Protein AF-A0A6M3LIS3-F1 (afdb_monomer)

pLDDT: mean 74.83, std 24.94, range [28.16, 98.75]

Radius of gyration: 19.09 Å; Cα contacts (8 Å, |Δi|>4): 303; chains: 1; bounding box: 47×41×44 Å

Nearest PDB structures (foldseek):
  8vjh-assembly1_B  TM=5.999E-01  e=1.366E-01  Chivirus chi
  4hiz-assembly1_A  TM=5.442E-01  e=6.286E-02  Escherichia phage phi92
  1sqr-assembly1_A  TM=4.383E-01  e=6.447E-01  Pyrococcus furiosus
  3op1-assembly1_B  TM=3.582E-01  e=6.256E+00  Streptococcus pneumoniae

Solvent-accessible surface area (backbone atoms only — not comparable to full-atom values): 9251 Å² total; per-residue (Å²): 133,81,81,79,68,76,57,70,72,82,44,41,46,44,31,68,85,67,63,49,75,46,76,65,75,85,61,90,90,60,88,71,74,94,80,66,97,64,90,70,65,70,91,64,76,63,69,58,44,81,42,70,48,81,62,48,76,43,57,50,45,24,37,40,59,53,97,56,18,34,39,36,32,83,78,42,50,49,59,78,58,70,67,52,54,73,40,45,33,32,37,43,41,68,60,53,81,69,49,45,79,42,42,28,13,84,84,18,55,39,40,38,35,40,29,34,27,81,88,50,87,55,65,68,34,53,22,79,65,30,31,52,35,39,39,18,40,56,42,79,44,73,56,75,90,58,35,38,92,89,62,66,46,72,54,67,114

Mean predicted aligned error: 12.21 Å

Structure (mmCIF, N/CA/C/O backbone):
data_AF-A0A6M3LIS3-F1
#
_entry.id   AF-A0A6M3LIS3-F1
#
loop_
_atom_site.group_PDB
_atom_site.id
_atom_site.type_symbol
_atom_site.label_atom_id
_atom_site.label_alt_id
_atom_site.label_comp_id
_atom_site.label_asym_id
_atom_site.label_entity_id
_atom_site.label_seq_id
_atom_site.pdbx_PDB_ins_code
_atom_site.Cartn_x
_atom_site.Cartn_y
_atom_site.Cartn_z
_atom_site.occupancy
_atom_site.B_iso_or_equiv
_atom_site.auth_seq_id
_atom_site.auth_comp_id
_atom_site.auth_asym_id
_atom_site.auth_atom_id
_atom_site.pdbx_PDB_model_num
ATOM 1 N N . MET A 1 1 ? 16.055 4.133 15.1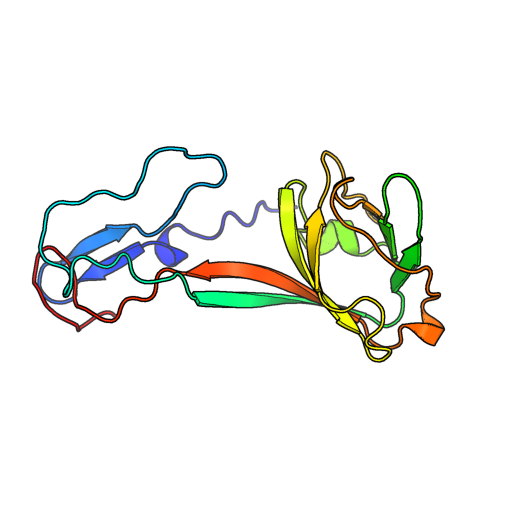35 1.00 34.84 1 MET A N 1
ATOM 2 C CA . MET A 1 1 ? 14.800 4.340 14.391 1.00 34.84 1 MET A CA 1
ATOM 3 C C . MET A 1 1 ? 13.752 4.657 15.438 1.00 34.84 1 MET A C 1
ATOM 5 O O . MET A 1 1 ? 13.591 3.864 16.353 1.00 34.84 1 MET A O 1
ATOM 9 N N . ILE A 1 2 ? 13.222 5.877 15.439 1.00 28.16 2 ILE A N 1
ATOM 10 C CA . ILE A 1 2 ? 12.239 6.314 16.435 1.00 28.16 2 ILE A CA 1
ATOM 11 C C . ILE A 1 2 ? 10.921 5.662 16.033 1.00 28.16 2 ILE A C 1
ATOM 13 O O . ILE A 1 2 ? 10.468 5.904 14.916 1.00 28.16 2 ILE A O 1
ATOM 17 N N . ASP A 1 3 ? 10.335 4.843 16.907 1.00 32.88 3 ASP A N 1
ATOM 18 C CA . ASP A 1 3 ? 8.937 4.442 16.774 1.00 32.88 3 ASP A CA 1
ATOM 19 C C . ASP A 1 3 ? 8.115 5.725 16.686 1.00 32.88 3 ASP A C 1
ATOM 21 O O . ASP A 1 3 ? 7.906 6.421 17.686 1.00 32.88 3 ASP A O 1
ATOM 25 N N . TYR A 1 4 ? 7.675 6.086 15.481 1.00 39.91 4 TYR A N 1
ATOM 26 C CA . TYR A 1 4 ? 6.666 7.119 15.330 1.00 39.91 4 TYR A CA 1
ATOM 27 C C . TYR A 1 4 ? 5.339 6.504 15.766 1.00 39.91 4 TYR A C 1
ATOM 29 O O . TYR A 1 4 ? 4.485 6.129 14.962 1.00 39.91 4 TYR A O 1
ATOM 37 N N . VAL A 1 5 ? 5.180 6.365 17.083 1.00 43.84 5 VAL A N 1
ATOM 38 C CA . VAL A 1 5 ? 3.878 6.179 17.703 1.00 43.84 5 VAL A CA 1
ATOM 39 C C . VAL A 1 5 ? 3.107 7.442 17.353 1.00 43.84 5 VAL A C 1
ATOM 41 O O . VAL A 1 5 ? 3.344 8.495 17.950 1.00 43.84 5 VAL A O 1
ATOM 44 N N . LYS A 1 6 ? 2.233 7.349 16.338 1.00 46.78 6 LYS A N 1
ATOM 45 C CA . LYS A 1 6 ? 1.328 8.439 15.960 1.00 46.78 6 LYS A CA 1
ATOM 46 C C . LYS A 1 6 ? 0.716 8.979 17.262 1.00 46.78 6 LYS A C 1
ATOM 48 O O . LYS A 1 6 ? 0.121 8.199 18.016 1.00 46.78 6 LYS A O 1
ATOM 53 N N . PRO A 1 7 ? 0.943 10.260 17.605 1.00 47.78 7 PRO A N 1
ATOM 54 C CA . PRO A 1 7 ? 0.575 10.774 18.912 1.00 47.78 7 PRO A CA 1
ATOM 55 C C . PRO A 1 7 ? -0.927 10.598 19.118 1.00 47.78 7 PRO A C 1
ATOM 57 O O . PRO A 1 7 ? -1.711 10.768 18.186 1.00 47.78 7 PRO A O 1
ATOM 60 N N . ARG A 1 8 ? -1.336 10.262 20.350 1.00 43.41 8 ARG A N 1
ATOM 61 C CA . ARG A 1 8 ? -2.748 10.027 20.719 1.00 43.41 8 ARG A CA 1
ATOM 62 C C . ARG A 1 8 ? -3.696 11.122 20.214 1.00 43.41 8 ARG A C 1
ATOM 64 O O . ARG A 1 8 ? -4.840 10.822 19.896 1.00 43.41 8 ARG A O 1
ATOM 71 N N . SER A 1 9 ? -3.193 12.350 20.077 1.00 46.31 9 SER A N 1
ATOM 72 C CA . SER A 1 9 ? -3.893 13.503 19.507 1.00 46.31 9 SER A CA 1
ATOM 73 C C . SER A 1 9 ? -4.449 13.289 18.096 1.00 46.31 9 SER A C 1
ATOM 75 O O . SER A 1 9 ? -5.402 13.967 17.738 1.00 46.31 9 SER A O 1
ATOM 77 N N . GLN A 1 10 ? -3.908 12.355 17.307 1.00 44.34 10 GLN A N 1
ATOM 78 C CA . GLN A 1 10 ? -4.383 12.062 15.948 1.00 44.34 10 GLN A CA 1
ATOM 79 C C . GLN A 1 10 ? -5.659 11.200 15.916 1.00 44.34 10 GLN A C 1
ATOM 81 O O . GLN A 1 10 ? -6.290 11.092 14.871 1.00 44.34 10 GLN A O 1
ATOM 86 N N . TYR A 1 11 ? -6.064 10.613 17.051 1.00 47.78 11 TYR A N 1
ATOM 87 C CA . TYR A 1 11 ? -7.226 9.708 17.157 1.00 47.78 11 TYR A CA 1
ATOM 88 C C . TYR A 1 11 ? -8.248 10.146 18.212 1.00 47.78 11 TYR A C 1
ATOM 90 O O . TYR A 1 11 ? -9.262 9.480 18.457 1.00 47.78 11 TYR A O 1
ATOM 98 N N . THR A 1 12 ? -7.967 11.269 18.865 1.00 49.22 12 THR A N 1
ATOM 99 C CA . THR A 1 12 ? -8.814 11.881 19.878 1.00 49.22 12 THR A CA 1
ATOM 100 C C . THR A 1 12 ? -9.244 13.244 19.381 1.00 49.22 12 THR A C 1
ATOM 102 O O . THR A 1 12 ? -8.405 14.126 19.219 1.00 49.22 12 THR A O 1
ATOM 105 N N . TYR A 1 13 ? -10.543 13.448 19.204 1.00 53.22 13 TYR A N 1
ATOM 106 C CA . TYR A 1 13 ? -11.079 14.796 19.056 1.00 53.22 13 TYR A CA 1
ATOM 107 C C . TYR A 1 13 ? -11.802 15.174 20.344 1.00 53.22 13 TYR A C 1
ATOM 109 O O . TYR A 1 13 ? -12.436 14.344 21.001 1.00 53.22 13 TYR A O 1
ATOM 117 N N . ARG A 1 14 ? -11.676 16.436 20.747 1.00 50.97 14 ARG A N 1
ATOM 118 C CA . ARG A 1 14 ? -12.311 16.955 21.959 1.00 50.97 14 ARG A CA 1
ATOM 119 C C . ARG A 1 14 ? -13.502 17.817 21.550 1.00 50.97 14 ARG A C 1
ATOM 121 O O . ARG A 1 14 ? -13.329 18.743 20.762 1.00 50.97 14 ARG A O 1
ATOM 128 N N . CYS A 1 15 ? -14.705 17.536 22.066 1.00 49.19 15 CYS A N 1
ATOM 129 C CA . CYS A 1 15 ? -15.862 18.407 21.800 1.00 49.19 15 CYS A CA 1
ATOM 130 C C . CYS A 1 15 ? -15.553 19.822 22.290 1.00 49.19 15 CYS A C 1
ATOM 132 O O . CYS A 1 15 ? -15.225 20.003 23.461 1.00 49.19 15 CYS A O 1
ATOM 134 N N . LYS A 1 16 ? -15.710 20.836 21.433 1.00 50.19 16 LYS A N 1
ATOM 135 C CA . LYS A 1 16 ? -15.493 22.241 21.817 1.00 50.19 16 LYS A CA 1
ATOM 136 C C . LYS A 1 16 ? -16.508 22.739 22.852 1.00 50.19 16 LYS A C 1
ATOM 138 O O . LYS A 1 16 ? -16.226 23.687 23.572 1.00 50.19 16 LYS A O 1
ATOM 143 N N . VAL A 1 17 ? -17.680 22.105 22.918 1.00 49.31 17 VAL A N 1
ATOM 144 C CA . VAL A 1 17 ? -18.792 22.513 23.792 1.00 49.31 17 VAL A CA 1
ATOM 145 C C . VAL A 1 17 ? -18.709 21.888 25.186 1.00 49.31 17 VAL A C 1
ATOM 147 O O . VAL A 1 17 ? -18.842 22.609 26.163 1.00 49.31 17 VAL A O 1
ATOM 150 N N . CYS A 1 18 ? -18.453 20.581 25.311 1.00 52.28 18 CYS A N 1
ATOM 151 C CA . CYS A 1 18 ? -18.367 19.916 26.625 1.00 52.28 18 CYS A CA 1
ATOM 152 C C . CYS A 1 18 ? -16.952 19.493 27.033 1.00 52.28 18 CYS A C 1
ATOM 154 O O . CYS A 1 18 ? -16.763 18.946 28.114 1.00 52.28 18 CYS A O 1
ATOM 156 N N . GLY A 1 19 ? -15.953 19.672 26.168 1.00 55.72 19 GLY A N 1
ATOM 157 C CA . GLY A 1 19 ? -14.584 19.251 26.447 1.00 55.72 19 GLY A CA 1
ATOM 158 C C . GLY A 1 19 ? -14.381 17.733 26.499 1.00 55.72 19 GLY A C 1
ATOM 159 O O . GLY A 1 19 ? -13.281 17.310 26.854 1.00 55.72 19 GLY A O 1
ATOM 160 N N . PHE A 1 20 ? -15.387 16.916 26.163 1.00 55.09 20 PHE A N 1
ATOM 161 C CA . PHE A 1 20 ? -15.298 15.456 26.221 1.00 55.09 20 PHE A CA 1
ATOM 162 C C . PHE A 1 20 ? -14.382 14.912 25.121 1.00 55.09 20 PHE A C 1
ATOM 164 O O . PHE A 1 20 ? -14.512 15.277 23.949 1.00 55.09 20 PHE A O 1
ATOM 171 N N . GLU A 1 21 ? -13.457 14.038 25.507 1.00 58.94 21 GLU A N 1
ATOM 172 C CA . GLU A 1 21 ? -12.539 13.361 24.596 1.00 58.94 21 GLU A CA 1
ATOM 173 C C . GLU A 1 21 ? -13.257 12.184 23.937 1.00 58.94 21 GLU A C 1
ATOM 175 O O . GLU A 1 21 ? -13.578 11.180 24.573 1.00 58.94 21 GLU A O 1
ATOM 180 N N . CYS A 1 22 ? -13.529 12.318 22.648 1.00 57.97 22 CYS A N 1
ATOM 181 C CA . CYS A 1 22 ? -14.096 11.254 21.847 1.00 57.97 22 CYS A CA 1
ATOM 182 C C . CYS A 1 22 ? -12.952 10.474 21.203 1.00 57.97 22 CYS A C 1
ATOM 184 O O . CYS A 1 22 ? -12.103 11.044 20.515 1.00 57.97 22 CYS A O 1
ATOM 186 N N . ARG A 1 23 ? -12.928 9.164 21.450 1.00 58.69 23 ARG A N 1
ATOM 187 C CA . ARG A 1 23 ? -11.925 8.253 20.901 1.00 58.69 23 ARG A CA 1
ATOM 188 C C . ARG A 1 23 ? -12.533 7.500 19.735 1.00 58.69 23 ARG A C 1
ATOM 190 O O . ARG A 1 23 ? -13.571 6.863 19.895 1.00 58.69 23 ARG A O 1
ATOM 197 N N . LYS A 1 24 ? -11.883 7.579 18.580 1.00 53.72 24 LYS A N 1
ATOM 198 C CA . LYS A 1 24 ? -12.233 6.798 17.398 1.00 53.72 24 LYS A CA 1
ATOM 199 C C . LYS A 1 24 ? -11.087 5.859 17.073 1.00 53.72 24 LYS A C 1
ATOM 201 O O . LYS A 1 24 ? -10.089 6.284 16.505 1.00 53.72 24 LYS A O 1
ATOM 206 N N . SER A 1 25 ? -11.255 4.583 17.369 1.00 49.03 25 SER A N 1
ATOM 207 C CA . SER A 1 25 ? -10.615 3.545 16.570 1.00 49.03 25 SER A CA 1
ATOM 208 C C . SER A 1 25 ? -11.440 2.269 16.647 1.00 49.03 25 SER A C 1
ATOM 210 O O . SER A 1 25 ? -11.862 1.855 17.727 1.00 49.03 25 SER A O 1
ATOM 212 N N . LEU A 1 26 ? -11.671 1.647 15.490 1.00 44.50 26 LEU A N 1
ATOM 213 C CA . LEU A 1 26 ? -11.856 0.204 15.450 1.00 44.50 26 LEU A CA 1
ATOM 214 C C . LEU A 1 26 ? -10.456 -0.398 15.621 1.00 44.50 26 LEU A C 1
ATOM 216 O O . LEU A 1 26 ? -9.530 -0.007 14.910 1.00 44.50 26 LEU A O 1
ATOM 220 N N . ILE A 1 27 ? -10.281 -1.287 16.594 1.00 42.12 27 ILE A N 1
ATOM 221 C CA . ILE A 1 27 ? -9.030 -2.031 16.761 1.00 42.12 27 ILE A CA 1
ATOM 222 C C . ILE A 1 27 ? -9.072 -3.191 15.752 1.00 42.12 27 ILE A C 1
ATOM 224 O O . ILE A 1 27 ? -10.029 -3.971 15.811 1.00 42.12 27 ILE A O 1
ATOM 228 N N . PRO A 1 28 ? -8.095 -3.329 14.834 1.00 37.72 28 PRO A N 1
ATOM 229 C CA . PRO A 1 28 ? -8.008 -4.495 13.957 1.00 37.72 28 PRO A CA 1
ATOM 230 C C . PRO A 1 28 ? -8.014 -5.788 14.788 1.00 37.72 28 PRO A C 1
ATOM 232 O O . PRO A 1 28 ? -7.261 -5.901 15.753 1.00 37.72 28 PRO A O 1
ATOM 235 N N . GLY A 1 29 ? -8.906 -6.727 14.458 1.00 39.16 29 GLY A N 1
ATOM 236 C CA . GLY A 1 29 ? -9.092 -7.987 15.197 1.00 39.16 29 GLY A CA 1
ATOM 237 C C . GLY A 1 29 ? -10.118 -7.954 16.342 1.00 39.16 29 GLY A C 1
ATOM 238 O O . GLY A 1 29 ? -10.351 -8.980 16.977 1.00 39.16 29 GLY A O 1
ATOM 239 N N . SER A 1 30 ? -10.770 -6.819 16.619 1.00 40.22 30 SER A N 1
ATOM 240 C CA . SER A 1 30 ? -11.841 -6.753 17.624 1.00 40.22 30 SER A CA 1
ATOM 241 C C . SER A 1 30 ? -13.178 -7.245 17.058 1.00 40.22 30 SER A C 1
ATOM 243 O O . SER A 1 30 ? -13.765 -6.594 16.199 1.00 40.22 30 SER A O 1
ATOM 245 N N . SER A 1 31 ? -13.716 -8.337 17.611 1.00 40.50 31 SER A N 1
ATOM 246 C CA . SER A 1 31 ? -15.093 -8.798 17.359 1.00 40.50 31 SER A CA 1
ATOM 247 C C . SER A 1 31 ? -16.154 -7.990 18.119 1.00 40.50 31 SER A C 1
ATOM 249 O O . SER A 1 31 ? -17.339 -8.305 18.042 1.00 40.50 31 SER A O 1
ATOM 251 N N . VAL A 1 32 ? -15.741 -6.986 18.903 1.00 36.69 32 VAL A N 1
ATOM 252 C CA . VAL A 1 32 ? -16.648 -6.143 19.685 1.00 36.69 32 VAL A CA 1
ATOM 253 C C . VAL A 1 32 ? -17.229 -5.062 18.770 1.00 36.69 32 VAL A C 1
ATOM 255 O O . VAL A 1 32 ? -16.481 -4.173 18.349 1.00 36.69 32 VAL A O 1
ATOM 258 N N . PRO A 1 33 ? -18.536 -5.097 18.453 1.00 42.81 33 PRO A N 1
ATOM 259 C CA . PRO A 1 33 ? -19.173 -4.006 17.736 1.00 42.81 33 PRO A CA 1
ATOM 260 C C . PRO A 1 33 ? -19.098 -2.730 18.581 1.00 42.81 33 PRO A C 1
ATOM 262 O O . PRO A 1 33 ? -19.238 -2.762 19.805 1.00 42.81 33 PRO A O 1
ATOM 265 N N . VAL A 1 34 ? -18.884 -1.585 17.931 1.00 44.81 34 VAL A N 1
ATOM 266 C CA . VAL A 1 34 ? -18.873 -0.270 18.587 1.00 44.81 34 VAL A CA 1
ATOM 267 C C . VAL A 1 34 ? -20.313 0.109 18.941 1.00 44.81 34 VAL A C 1
ATOM 269 O O . VAL A 1 34 ? -20.943 0.927 18.282 1.00 44.81 34 VAL A O 1
ATOM 272 N N . THR A 1 35 ? -20.885 -0.525 19.961 1.00 38.75 35 THR A N 1
ATOM 273 C CA . THR A 1 35 ? -22.231 -0.201 20.430 1.00 38.75 35 THR A CA 1
ATOM 274 C C . THR A 1 35 ? -22.143 0.887 21.487 1.00 38.75 35 THR A C 1
ATOM 276 O O . THR A 1 35 ? -21.691 0.648 22.608 1.00 38.75 35 THR A O 1
ATOM 279 N N . LYS A 1 36 ? -22.625 2.085 21.159 1.00 39.00 36 LYS A N 1
ATOM 280 C CA . LYS A 1 36 ? -23.155 3.000 22.168 1.00 39.00 36 LYS A CA 1
ATOM 281 C C . LYS A 1 36 ? -24.609 3.266 21.834 1.00 39.00 36 LYS A C 1
ATOM 283 O O . LYS A 1 36 ? -24.905 3.955 20.869 1.00 39.00 36 LYS A O 1
ATOM 288 N N . THR A 1 37 ? -25.495 2.734 22.663 1.00 40.47 37 THR A N 1
ATOM 289 C CA . THR A 1 37 ? -26.826 3.294 22.869 1.00 40.47 37 THR A CA 1
ATOM 290 C C . THR A 1 37 ? -26.671 4.773 23.230 1.00 40.47 37 THR A C 1
ATOM 292 O O . THR A 1 37 ? -26.211 5.129 24.313 1.00 40.47 37 THR A O 1
ATOM 295 N N . GLY A 1 38 ? -26.980 5.625 22.264 1.00 36.50 38 GLY A N 1
ATOM 296 C CA . GLY A 1 38 ? -27.003 7.079 22.347 1.00 36.50 38 GLY A CA 1
ATOM 297 C C . GLY A 1 38 ? -27.196 7.599 20.930 1.00 36.50 38 GLY A C 1
ATOM 298 O O . GLY A 1 38 ? -26.389 7.274 20.075 1.00 36.50 38 GLY A O 1
ATOM 299 N N . ASP A 1 39 ? -28.291 8.305 20.665 1.00 40.91 39 ASP A N 1
ATOM 300 C CA . ASP A 1 39 ? -28.704 8.747 19.326 1.00 40.91 39 ASP A CA 1
ATOM 301 C C . ASP A 1 39 ? -27.598 9.527 18.584 1.00 40.91 39 ASP A C 1
ATOM 303 O O . ASP A 1 39 ? -27.300 10.675 18.916 1.00 40.91 39 ASP A O 1
ATOM 307 N N . TYR A 1 40 ? -27.022 8.918 17.542 1.00 40.94 40 TYR A N 1
ATOM 308 C CA . TYR A 1 40 ? -26.032 9.517 16.630 1.00 40.94 40 TYR A CA 1
ATOM 309 C C . TYR A 1 40 ? -26.623 9.744 15.226 1.00 40.94 40 TYR A C 1
ATOM 311 O O . TYR A 1 40 ? -25.997 9.420 14.218 1.00 40.94 40 TYR A O 1
ATOM 319 N N . GLY A 1 41 ? -27.848 10.268 15.137 1.00 39.06 41 GLY A N 1
ATOM 320 C CA . GLY A 1 41 ? -28.624 10.175 13.895 1.00 39.06 41 GLY A CA 1
ATOM 321 C C . GLY A 1 41 ? -29.146 8.751 13.689 1.00 39.06 41 GLY A C 1
ATOM 322 O O . GLY A 1 41 ? -29.062 7.935 14.604 1.00 39.06 41 GLY A O 1
ATOM 323 N N . SER A 1 42 ? -29.743 8.460 12.525 1.00 40.38 42 SER A N 1
ATOM 324 C CA . SER A 1 42 ? -30.339 7.145 12.235 1.00 40.38 42 SER A CA 1
ATOM 325 C C . SER A 1 42 ? -29.432 6.013 12.723 1.00 40.38 42 SER A C 1
ATOM 327 O O . SER A 1 42 ? -28.255 6.024 12.381 1.00 40.38 42 SER A O 1
ATOM 329 N N . ASN A 1 43 ? -29.982 5.031 13.447 1.00 42.09 43 ASN A N 1
ATOM 330 C CA . ASN A 1 43 ? -29.289 3.842 13.983 1.00 42.09 43 ASN A CA 1
ATOM 331 C C . ASN A 1 43 ? -28.495 3.006 12.950 1.00 42.09 43 ASN A C 1
ATOM 333 O O . ASN A 1 43 ? -27.968 1.948 13.288 1.00 42.09 43 ASN A O 1
ATOM 337 N N . GLY A 1 44 ? -28.406 3.441 11.692 1.00 46.94 44 GLY A N 1
ATOM 338 C CA . GLY A 1 44 ? -27.420 2.938 10.756 1.00 46.94 44 GLY A CA 1
ATOM 339 C C . GLY A 1 44 ? -26.024 3.306 11.242 1.00 46.94 44 GLY A C 1
ATOM 340 O O . GLY A 1 44 ? -25.667 4.478 11.321 1.00 46.94 44 GLY A O 1
ATOM 341 N N . THR A 1 45 ? -25.224 2.293 11.564 1.00 46.47 45 THR A N 1
ATOM 342 C CA . THR A 1 45 ? -23.775 2.435 11.701 1.00 46.47 45 THR A CA 1
ATOM 343 C C . THR A 1 45 ? -23.253 3.193 10.474 1.00 46.47 45 THR A C 1
ATOM 345 O O . THR A 1 45 ? -23.440 2.690 9.364 1.00 46.47 45 THR A O 1
ATOM 348 N N . PRO A 1 46 ? -22.649 4.392 10.621 1.00 48.34 46 PRO A N 1
ATOM 349 C CA . PRO A 1 46 ? -22.081 5.092 9.480 1.00 48.34 46 PRO A CA 1
ATOM 350 C C . PRO A 1 46 ? -21.069 4.164 8.822 1.00 48.34 46 PRO A C 1
ATOM 352 O O . PRO A 1 46 ? -20.184 3.643 9.509 1.00 48.34 46 PRO A O 1
ATOM 355 N N . ALA A 1 47 ? -21.206 3.937 7.517 1.00 47.91 47 ALA A N 1
ATOM 356 C CA . ALA A 1 47 ? -20.184 3.211 6.786 1.00 47.91 47 ALA A CA 1
ATOM 357 C C . ALA A 1 47 ? -18.861 3.987 6.948 1.00 47.91 47 ALA A C 1
ATOM 359 O O . ALA A 1 47 ? -18.844 5.202 6.721 1.00 47.91 47 ALA A O 1
ATOM 360 N N . PRO A 1 48 ? -17.777 3.352 7.424 1.00 51.78 48 PRO A N 1
ATOM 361 C CA . PRO A 1 48 ? -16.486 4.014 7.490 1.00 51.78 48 PRO A CA 1
ATOM 362 C C . PRO A 1 48 ? -16.060 4.419 6.078 1.00 51.78 48 PRO A C 1
ATOM 364 O O . PRO A 1 48 ? -16.198 3.642 5.135 1.00 51.78 48 PRO A O 1
ATOM 367 N N . GLU A 1 49 ? -15.537 5.633 5.940 1.00 58.19 49 GLU A N 1
ATOM 368 C CA . GLU A 1 49 ? -14.915 6.062 4.693 1.00 58.19 49 GLU A CA 1
ATOM 369 C C . GLU A 1 49 ? -13.467 5.560 4.679 1.00 58.19 49 GLU A C 1
ATOM 371 O O . GLU A 1 49 ? -12.748 5.628 5.686 1.00 58.19 49 GLU A O 1
ATOM 376 N N . THR A 1 50 ? -13.050 5.013 3.539 1.00 68.12 50 THR A N 1
ATOM 377 C CA . THR A 1 50 ? -11.666 4.599 3.308 1.00 68.12 50 THR A CA 1
ATOM 378 C C . THR A 1 50 ? -10.846 5.802 2.872 1.00 68.12 50 THR A C 1
ATOM 380 O O . THR A 1 50 ? -11.099 6.371 1.811 1.00 68.12 50 THR A O 1
ATOM 383 N N . PHE A 1 51 ? -9.841 6.157 3.664 1.00 77.25 51 PHE A N 1
ATOM 384 C CA . PHE A 1 51 ? -8.830 7.147 3.310 1.00 77.25 51 PHE A CA 1
ATOM 385 C C . PHE A 1 51 ? -7.529 6.428 2.960 1.00 77.25 51 PHE A C 1
ATOM 387 O O . PHE A 1 51 ? -7.220 5.392 3.545 1.00 77.25 51 PHE A O 1
ATOM 394 N N . ALA A 1 52 ? -6.762 6.980 2.025 1.00 80.31 52 ALA A N 1
ATOM 395 C CA . ALA A 1 52 ? -5.433 6.496 1.676 1.00 80.31 52 ALA A CA 1
ATOM 396 C C . ALA A 1 52 ? -4.410 7.588 2.021 1.00 80.31 52 ALA A C 1
ATOM 398 O O . ALA A 1 52 ? -4.542 8.719 1.560 1.00 80.31 52 ALA A O 1
ATOM 399 N N . ASP A 1 53 ? -3.447 7.265 2.884 1.00 86.31 53 ASP A N 1
ATOM 400 C CA . ASP A 1 53 ? -2.337 8.144 3.280 1.00 86.31 53 ASP A CA 1
ATOM 401 C C . ASP A 1 53 ? -1.092 7.700 2.509 1.00 86.31 53 ASP A C 1
ATOM 403 O O . ASP A 1 53 ? -0.609 6.586 2.730 1.00 86.31 53 ASP A O 1
ATOM 407 N N . GLU A 1 54 ? -0.618 8.512 1.565 1.00 93.12 54 GLU A N 1
ATOM 408 C CA . GLU A 1 54 ? 0.528 8.164 0.723 1.00 93.12 54 GLU A CA 1
ATOM 409 C C . GLU A 1 54 ? 1.780 7.949 1.582 1.00 93.12 54 GLU A C 1
ATOM 411 O O . GLU A 1 54 ? 2.179 8.807 2.370 1.00 93.12 54 GLU A O 1
ATOM 416 N N . MET A 1 55 ? 2.407 6.781 1.441 1.00 93.94 55 MET A N 1
ATOM 417 C CA . MET A 1 55 ? 3.609 6.426 2.198 1.00 93.94 55 MET A CA 1
ATOM 418 C C . MET A 1 55 ? 4.859 6.454 1.329 1.00 93.94 55 MET A C 1
ATOM 420 O O . MET A 1 55 ? 5.950 6.791 1.808 1.00 93.94 55 MET A O 1
ATOM 424 N N . TYR A 1 56 ? 4.727 6.030 0.072 1.00 97.50 56 TYR A N 1
ATOM 425 C CA . TYR A 1 56 ? 5.868 5.836 -0.801 1.00 97.50 56 TYR A CA 1
ATOM 426 C C . TYR A 1 56 ? 5.488 5.914 -2.279 1.00 97.50 56 TYR A C 1
ATOM 428 O O . TYR A 1 56 ? 4.577 5.220 -2.709 1.00 97.50 56 TYR A O 1
ATOM 436 N N . GLU A 1 57 ? 6.239 6.699 -3.047 1.00 98.00 57 GLU A N 1
ATOM 437 C CA . GLU A 1 57 ? 6.194 6.732 -4.509 1.00 98.00 57 GLU A CA 1
ATOM 438 C C . GLU A 1 57 ? 7.580 6.367 -5.064 1.00 98.00 57 GLU A C 1
ATOM 440 O O . GLU A 1 57 ? 8.597 6.900 -4.597 1.00 98.00 57 GLU A O 1
ATOM 445 N N . ALA A 1 58 ? 7.638 5.439 -6.024 1.00 98.06 58 ALA A N 1
ATOM 446 C CA . ALA A 1 58 ? 8.881 5.033 -6.678 1.00 98.06 58 ALA A CA 1
ATOM 447 C C . ALA A 1 58 ? 8.661 4.395 -8.056 1.00 98.06 58 ALA A C 1
ATOM 449 O O . ALA A 1 58 ? 7.612 3.834 -8.339 1.00 98.06 58 ALA A O 1
ATOM 450 N N . THR A 1 59 ? 9.705 4.421 -8.887 1.00 98.62 59 THR A N 1
ATOM 451 C CA . THR A 1 59 ? 9.765 3.744 -10.199 1.00 98.62 59 THR A CA 1
ATOM 452 C C . THR A 1 59 ? 10.627 2.477 -10.180 1.00 98.62 59 THR A C 1
ATOM 454 O O . THR A 1 59 ? 10.992 1.936 -11.219 1.00 98.62 59 THR A O 1
ATOM 457 N N . THR A 1 60 ? 11.035 2.036 -8.990 1.00 98.56 60 THR A N 1
ATOM 458 C CA . THR A 1 60 ? 11.987 0.933 -8.777 1.00 98.56 60 THR A CA 1
ATOM 459 C C . THR A 1 60 ? 11.333 -0.333 -8.241 1.00 98.56 60 THR A C 1
ATOM 461 O O . THR A 1 60 ? 12.043 -1.288 -7.913 1.00 98.56 60 THR A O 1
ATOM 464 N N . ILE A 1 61 ? 10.003 -0.314 -8.136 1.00 98.75 61 ILE A N 1
ATOM 465 C CA . ILE A 1 61 ? 9.187 -1.374 -7.558 1.00 98.75 61 ILE A CA 1
ATOM 466 C C . ILE A 1 61 ? 8.741 -2.332 -8.661 1.00 98.75 61 ILE A C 1
ATOM 468 O O . ILE A 1 61 ? 8.171 -1.893 -9.653 1.00 98.75 61 ILE A O 1
ATOM 472 N N . SER A 1 62 ? 8.973 -3.627 -8.465 1.00 98.75 62 SER A N 1
ATOM 473 C CA . SER A 1 62 ? 8.458 -4.715 -9.303 1.00 98.75 62 SER A CA 1
ATOM 474 C C . SER A 1 62 ? 7.509 -5.617 -8.515 1.00 98.75 62 SER A C 1
ATOM 476 O O . SER A 1 62 ? 7.607 -5.705 -7.289 1.00 98.75 62 SER A O 1
ATOM 478 N N . PHE A 1 63 ? 6.654 -6.341 -9.228 1.00 98.75 63 PHE A N 1
ATOM 479 C CA . PHE A 1 63 ? 5.655 -7.268 -8.703 1.00 98.75 63 PHE A CA 1
ATOM 480 C C . PHE A 1 63 ? 6.021 -8.697 -9.100 1.00 98.75 63 PHE A C 1
ATOM 482 O O . PHE A 1 63 ? 6.477 -8.944 -10.218 1.00 98.75 63 PHE A O 1
ATOM 489 N N . THR A 1 64 ? 5.876 -9.644 -8.180 1.00 98.69 64 THR A N 1
ATOM 490 C CA . THR A 1 64 ? 6.117 -11.066 -8.442 1.00 98.69 64 THR A CA 1
ATOM 491 C C . THR A 1 64 ? 4.917 -11.885 -7.996 1.00 98.69 64 THR A C 1
ATOM 493 O O . THR A 1 64 ? 4.558 -11.834 -6.820 1.00 98.69 64 THR A O 1
ATOM 496 N N . ASP A 1 65 ? 4.370 -12.639 -8.949 1.00 98.38 65 ASP A N 1
ATOM 497 C CA . ASP A 1 65 ? 3.367 -13.690 -8.743 1.00 98.38 65 ASP A CA 1
ATOM 498 C C . ASP A 1 65 ? 4.081 -14.955 -8.220 1.00 98.38 65 ASP A C 1
ATOM 500 O O . ASP A 1 65 ? 4.931 -15.540 -8.906 1.00 98.38 65 ASP A O 1
ATOM 504 N N . ALA A 1 66 ? 3.841 -15.296 -6.957 1.00 97.19 66 ALA A N 1
ATOM 505 C CA . ALA A 1 66 ? 4.460 -16.376 -6.200 1.00 97.19 66 ALA A CA 1
ATOM 506 C C . ALA A 1 66 ? 3.526 -16.862 -5.069 1.00 97.19 66 ALA A C 1
ATOM 508 O O . ALA A 1 66 ? 2.505 -16.275 -4.763 1.00 97.19 66 ALA A O 1
ATOM 509 N N . ASP A 1 67 ? 3.903 -17.923 -4.354 1.00 95.44 67 ASP A N 1
ATOM 510 C CA . ASP A 1 67 ? 3.123 -18.404 -3.205 1.00 95.44 67 ASP A CA 1
ATOM 511 C C . ASP A 1 67 ? 3.875 -18.148 -1.882 1.00 95.44 67 ASP A C 1
ATOM 513 O O . ASP A 1 67 ? 4.628 -19.028 -1.438 1.00 95.44 67 ASP A O 1
ATOM 517 N N . PRO A 1 68 ? 3.709 -16.994 -1.194 1.00 97.62 68 PRO A N 1
ATOM 518 C CA . PRO A 1 68 ? 2.853 -15.829 -1.495 1.00 97.62 68 PRO A CA 1
ATOM 519 C C . PRO A 1 68 ? 3.498 -14.747 -2.384 1.00 97.62 68 PRO A C 1
ATOM 521 O O . PRO A 1 68 ? 4.726 -14.613 -2.432 1.00 97.62 68 PRO A O 1
ATOM 524 N N . ASP A 1 69 ? 2.645 -13.907 -2.973 1.00 98.56 69 ASP A N 1
ATOM 525 C CA . ASP A 1 69 ? 3.024 -12.765 -3.806 1.00 98.56 69 ASP A CA 1
ATOM 526 C C . ASP A 1 69 ? 3.806 -11.694 -3.059 1.00 98.56 69 ASP A C 1
ATOM 528 O O . ASP A 1 69 ? 3.669 -11.500 -1.843 1.00 98.56 69 ASP A O 1
ATOM 532 N N . TYR A 1 70 ? 4.629 -10.948 -3.796 1.00 98.62 70 TYR A N 1
ATOM 533 C CA . TYR A 1 70 ? 5.411 -9.879 -3.196 1.00 98.62 70 TYR A CA 1
ATOM 534 C C . TYR A 1 70 ? 5.784 -8.744 -4.150 1.00 98.62 70 TYR A C 1
ATOM 536 O O . TYR A 1 70 ? 5.948 -8.908 -5.357 1.00 98.62 70 TYR A O 1
ATOM 544 N N . LEU A 1 71 ? 6.002 -7.575 -3.551 1.00 98.62 71 LEU A N 1
ATOM 545 C CA . LEU A 1 71 ? 6.638 -6.425 -4.176 1.00 98.62 71 LEU A CA 1
ATOM 546 C C . LEU A 1 71 ? 8.131 -6.451 -3.855 1.00 98.62 71 LEU A C 1
ATOM 548 O O . LEU A 1 71 ? 8.514 -6.735 -2.719 1.00 98.62 71 LEU A O 1
ATOM 552 N N . SER A 1 72 ? 8.971 -6.072 -4.814 1.00 98.50 72 SER A N 1
ATOM 553 C CA . SER A 1 72 ? 10.411 -5.866 -4.621 1.00 98.50 72 SER A CA 1
ATOM 554 C C . SER A 1 72 ? 10.804 -4.437 -4.966 1.00 98.50 72 SER A C 1
ATOM 556 O O . SER A 1 72 ? 10.375 -3.928 -5.990 1.00 98.50 72 SER A O 1
ATOM 558 N N . ASP A 1 73 ? 11.651 -3.804 -4.157 1.00 98.44 73 ASP A N 1
ATOM 559 C CA . ASP A 1 73 ? 12.244 -2.493 -4.442 1.00 98.44 73 ASP A CA 1
ATOM 560 C C . ASP A 1 73 ? 13.768 -2.611 -4.533 1.00 98.44 73 ASP A C 1
ATOM 562 O O . ASP A 1 73 ? 14.451 -2.908 -3.547 1.00 98.44 73 ASP A O 1
ATOM 566 N N . SER A 1 74 ? 14.316 -2.311 -5.711 1.00 98.38 74 SER A N 1
ATOM 567 C CA . SER A 1 74 ? 15.765 -2.362 -5.952 1.00 98.38 74 SER A CA 1
ATOM 568 C C . SER A 1 74 ? 16.573 -1.326 -5.153 1.00 98.38 74 SER A C 1
ATOM 570 O O . SER A 1 74 ? 17.790 -1.473 -5.022 1.00 98.38 74 SER A O 1
ATOM 572 N N . LEU A 1 75 ? 15.924 -0.308 -4.571 1.00 98.06 75 LEU A N 1
ATOM 573 C CA . LEU A 1 75 ? 16.556 0.672 -3.679 1.00 98.06 75 LEU A CA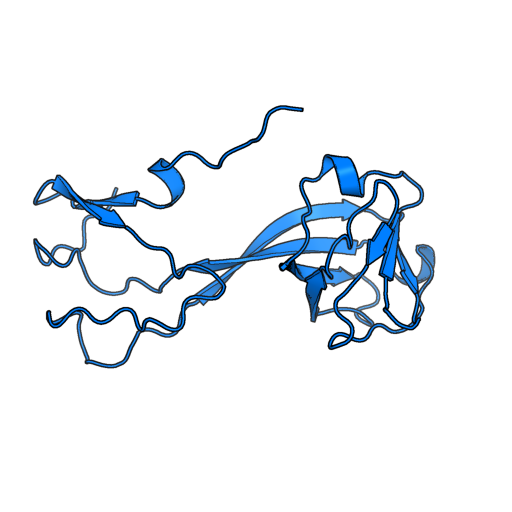 1
ATOM 574 C C . LEU A 1 75 ? 16.493 0.294 -2.193 1.00 98.06 75 LEU A C 1
ATOM 576 O O . LEU A 1 75 ? 17.061 1.014 -1.366 1.00 98.06 75 LEU A O 1
ATOM 580 N N . TYR A 1 76 ? 15.855 -0.828 -1.847 1.00 97.62 76 TYR A N 1
ATOM 581 C CA . TYR A 1 76 ? 15.748 -1.344 -0.481 1.00 97.62 76 TYR A CA 1
ATOM 582 C C . TYR A 1 76 ? 15.156 -0.338 0.525 1.00 97.62 76 TYR A C 1
ATOM 584 O O . TYR A 1 76 ? 15.616 -0.244 1.673 1.00 97.62 76 TYR A O 1
ATOM 592 N N . ARG A 1 77 ? 14.143 0.435 0.106 1.00 96.81 77 ARG A N 1
ATOM 593 C CA . ARG A 1 77 ? 13.549 1.503 0.922 1.00 96.81 77 ARG A CA 1
ATOM 594 C C . ARG A 1 77 ? 12.324 1.083 1.722 1.00 96.81 77 ARG A C 1
ATOM 596 O O . ARG A 1 77 ? 11.965 1.829 2.629 1.00 96.81 77 ARG A O 1
ATOM 603 N N . PHE A 1 78 ? 11.709 -0.079 1.489 1.00 96.44 78 PHE A N 1
ATOM 604 C CA . PHE A 1 78 ? 10.479 -0.468 2.201 1.00 96.44 78 PHE A CA 1
ATOM 605 C C . PHE A 1 78 ? 10.633 -0.440 3.727 1.00 96.44 78 PHE A C 1
ATOM 607 O O . PHE A 1 78 ? 9.812 0.157 4.425 1.00 96.44 78 PHE A O 1
ATOM 614 N N . GLY A 1 79 ? 11.742 -0.972 4.245 1.00 89.44 79 GLY A N 1
ATOM 615 C CA . GLY A 1 79 ? 12.031 -0.964 5.684 1.00 89.44 79 GLY A CA 1
ATOM 616 C C . GLY A 1 79 ? 12.177 0.438 6.294 1.00 89.44 79 GLY A C 1
ATOM 617 O O . GLY A 1 79 ? 12.044 0.594 7.500 1.00 89.44 79 GLY A O 1
ATOM 618 N N . GLU A 1 80 ? 12.425 1.471 5.487 1.00 92.81 80 GLU A N 1
ATOM 619 C CA . GLU A 1 80 ? 12.566 2.863 5.939 1.00 92.81 80 GLU A CA 1
ATOM 620 C C . GLU A 1 80 ? 11.238 3.632 5.890 1.00 92.81 80 GLU A C 1
ATOM 622 O O . GLU A 1 80 ? 11.114 4.683 6.518 1.00 92.81 80 GLU A O 1
ATOM 627 N N . LYS A 1 81 ? 10.239 3.111 5.164 1.00 94.00 81 LYS A N 1
ATOM 628 C CA . LYS A 1 81 ? 8.941 3.767 4.941 1.00 94.00 81 LYS A CA 1
ATOM 629 C C . LYS A 1 81 ? 7.898 3.459 6.009 1.00 94.00 81 LYS A C 1
ATOM 631 O O . LYS A 1 81 ? 6.836 4.067 6.008 1.00 94.00 81 LYS A O 1
ATOM 636 N N . GLY A 1 82 ? 8.204 2.573 6.956 1.00 92.56 82 GLY A N 1
ATOM 637 C CA . GLY A 1 82 ? 7.305 2.266 8.070 1.00 92.56 82 GLY A CA 1
ATOM 638 C C . GLY A 1 82 ? 6.143 1.345 7.696 1.00 92.56 82 GLY A C 1
ATOM 639 O O . GLY A 1 82 ? 5.134 1.335 8.401 1.00 92.56 82 GLY A O 1
ATOM 640 N N . PHE A 1 83 ? 6.278 0.576 6.611 1.00 95.25 83 PHE A N 1
ATOM 641 C CA . PHE A 1 83 ? 5.415 -0.575 6.356 1.00 95.25 83 PHE A CA 1
ATOM 642 C C . PHE A 1 83 ? 5.573 -1.600 7.482 1.00 95.25 83 PHE A C 1
ATOM 644 O O . PHE A 1 83 ? 6.672 -1.791 8.007 1.00 95.25 83 PHE A O 1
ATOM 651 N N . ALA A 1 84 ? 4.481 -2.264 7.849 1.00 95.12 84 ALA A N 1
ATOM 652 C CA . ALA A 1 84 ? 4.497 -3.316 8.855 1.00 95.12 84 ALA A CA 1
ATOM 653 C C . ALA A 1 84 ? 3.539 -4.456 8.474 1.00 95.12 84 ALA A C 1
ATOM 655 O O . ALA A 1 84 ? 2.551 -4.204 7.778 1.00 95.12 84 ALA A O 1
ATOM 656 N N . PRO A 1 85 ? 3.787 -5.683 8.967 1.00 95.00 85 PRO A N 1
ATOM 657 C CA . PRO A 1 85 ? 2.854 -6.800 8.838 1.00 95.00 85 PRO A CA 1
ATOM 658 C C . PRO A 1 85 ? 1.426 -6.446 9.276 1.00 95.00 85 PRO A C 1
ATOM 660 O O . PRO A 1 85 ? 1.231 -5.701 10.242 1.00 95.00 85 PRO A O 1
ATOM 663 N N . GLY A 1 86 ? 0.429 -6.973 8.563 1.00 92.38 86 GLY A N 1
ATOM 664 C CA . GLY A 1 86 ? -0.997 -6.767 8.834 1.00 92.38 86 GLY A CA 1
ATOM 665 C C . GLY A 1 86 ? -1.554 -5.399 8.423 1.00 92.38 86 GLY A C 1
ATOM 666 O O . GLY A 1 86 ? -2.735 -5.129 8.648 1.00 92.38 86 GLY A O 1
ATOM 667 N N . MET A 1 87 ? -0.743 -4.510 7.838 1.00 93.69 87 MET A N 1
ATOM 668 C CA . MET A 1 87 ? -1.251 -3.271 7.244 1.00 93.69 87 MET A CA 1
ATOM 669 C C . MET A 1 87 ? -1.978 -3.558 5.928 1.00 93.69 87 MET A C 1
ATOM 671 O O . MET A 1 87 ? -1.470 -4.299 5.091 1.00 93.69 87 MET A O 1
ATOM 675 N N . THR A 1 88 ? -3.117 -2.897 5.716 1.00 95.12 88 THR A N 1
ATOM 676 C CA . THR A 1 88 ? -3.720 -2.773 4.385 1.00 95.12 88 THR A CA 1
ATOM 677 C C . THR A 1 88 ? -3.077 -1.599 3.653 1.00 95.12 88 THR A C 1
ATOM 679 O O . THR A 1 88 ? -3.076 -0.466 4.154 1.00 95.12 88 THR A O 1
ATOM 682 N N . ILE A 1 89 ? -2.529 -1.870 2.4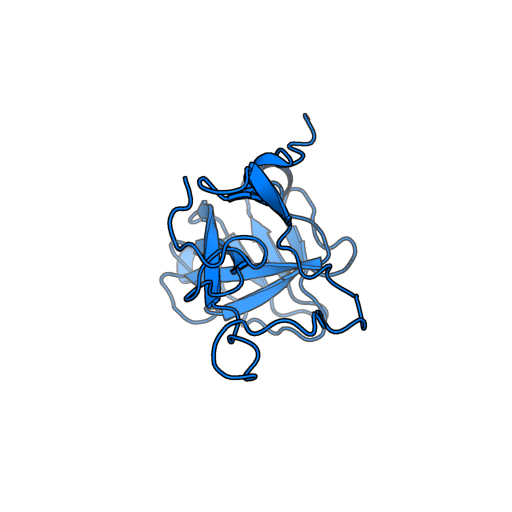77 1.00 96.31 89 ILE A N 1
ATOM 683 C CA . ILE A 1 89 ? -1.936 -0.894 1.572 1.00 96.31 89 ILE A CA 1
ATOM 684 C C . ILE A 1 89 ? -2.779 -0.781 0.307 1.00 96.31 89 ILE A C 1
ATOM 686 O O . ILE A 1 89 ? -3.347 -1.763 -0.147 1.00 96.31 89 ILE A O 1
ATOM 690 N N . ARG A 1 90 ? -2.851 0.419 -0.258 1.00 96.62 90 ARG A N 1
ATOM 691 C CA . ARG A 1 90 ? -3.392 0.675 -1.587 1.00 96.62 90 ARG A CA 1
ATOM 692 C C . ARG A 1 90 ? -2.236 0.883 -2.542 1.00 96.62 90 ARG A C 1
ATOM 694 O O . ARG A 1 90 ? -1.371 1.714 -2.258 1.00 96.62 90 ARG A O 1
ATOM 701 N N . ILE A 1 91 ? -2.247 0.158 -3.645 1.00 98.19 91 ILE A N 1
ATOM 702 C CA . ILE A 1 91 ? -1.279 0.276 -4.726 1.00 98.19 91 ILE A CA 1
ATOM 703 C C . ILE A 1 91 ? -1.974 0.970 -5.894 1.00 98.19 91 ILE A C 1
ATOM 705 O O . ILE A 1 91 ? -3.107 0.634 -6.237 1.00 98.19 91 ILE A O 1
ATOM 709 N N . ALA A 1 92 ? -1.295 1.961 -6.459 1.00 97.69 92 ALA A N 1
ATOM 710 C CA . ALA A 1 92 ? -1.636 2.567 -7.735 1.00 97.69 92 ALA A CA 1
ATOM 711 C C . ALA A 1 92 ? -0.372 2.618 -8.595 1.00 97.69 92 ALA A C 1
ATOM 713 O O . ALA A 1 92 ? 0.669 3.088 -8.129 1.00 97.69 92 ALA A O 1
ATOM 714 N N . THR A 1 93 ? -0.446 2.132 -9.826 1.00 98.19 93 THR A N 1
ATOM 715 C CA . THR A 1 93 ? 0.659 2.095 -10.781 1.00 98.19 93 THR A CA 1
ATOM 716 C C . THR A 1 93 ? 0.320 2.904 -12.029 1.00 98.19 93 THR A C 1
ATOM 718 O O . THR A 1 93 ? -0.815 3.324 -12.257 1.00 98.19 93 THR A O 1
ATOM 721 N N . THR A 1 94 ? 1.317 3.144 -12.880 1.00 98.06 94 THR A N 1
ATOM 722 C CA . THR A 1 94 ? 1.059 3.729 -14.204 1.00 98.06 94 THR A CA 1
ATOM 723 C C . THR A 1 94 ? 0.474 2.689 -15.168 1.00 98.06 94 THR A C 1
ATOM 725 O O . THR A 1 94 ? -0.269 3.060 -16.076 1.00 98.06 94 THR A O 1
ATOM 728 N N . SER A 1 95 ? 0.796 1.400 -14.982 1.00 98.00 95 SER A N 1
ATOM 729 C CA . SER A 1 95 ? 0.286 0.296 -15.809 1.00 98.00 95 SER A CA 1
ATOM 730 C C . SER A 1 95 ? -1.166 -0.070 -15.513 1.00 98.00 95 SER A C 1
ATOM 732 O O . SER A 1 95 ? -1.843 -0.594 -16.394 1.00 98.00 95 SER A O 1
ATOM 734 N N . THR A 1 96 ? -1.654 0.228 -14.306 1.00 97.94 96 THR A N 1
ATOM 735 C CA . THR A 1 96 ? -2.970 -0.137 -13.753 1.00 97.94 96 THR A CA 1
ATOM 736 C C . THR A 1 96 ? -3.212 -1.635 -13.532 1.00 97.94 96 THR A C 1
ATOM 738 O O . THR A 1 96 ? -4.279 -2.011 -13.052 1.00 97.94 96 THR A O 1
ATOM 741 N N . THR A 1 97 ? -2.245 -2.500 -13.854 1.00 98.31 97 THR A N 1
ATOM 742 C CA . THR A 1 97 ? -2.392 -3.964 -13.760 1.00 98.31 97 THR A CA 1
ATOM 743 C C . THR A 1 97 ? -2.592 -4.428 -12.315 1.00 98.31 97 THR A C 1
ATOM 745 O O . THR A 1 97 ? -3.502 -5.197 -12.032 1.00 98.31 97 THR A O 1
ATOM 748 N N . ASN A 1 98 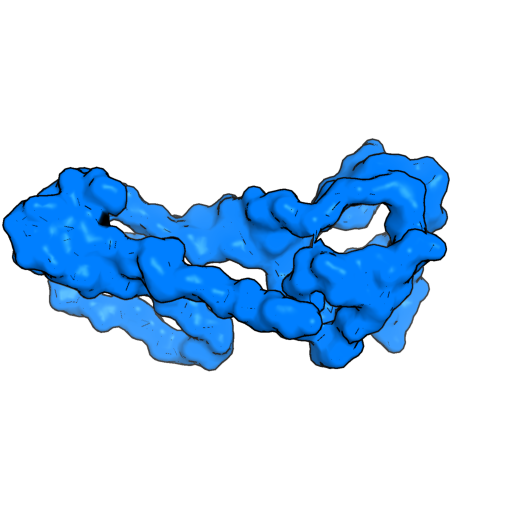? -1.767 -3.922 -11.397 1.00 98.25 98 ASN A N 1
ATOM 749 C CA . ASN A 1 98 ? -1.733 -4.309 -9.984 1.00 98.25 98 ASN A CA 1
ATOM 750 C C . ASN A 1 98 ? -2.332 -3.229 -9.059 1.00 98.25 98 ASN A C 1
ATOM 752 O O . ASN A 1 98 ? -1.896 -3.047 -7.918 1.00 98.25 98 ASN A O 1
ATOM 756 N N . ASP A 1 99 ? -3.306 -2.467 -9.562 1.00 98.12 99 ASP A N 1
ATOM 757 C CA . ASP A 1 99 ? -4.005 -1.449 -8.778 1.00 98.12 99 ASP A CA 1
ATOM 758 C C . ASP A 1 99 ? -5.033 -2.100 -7.849 1.00 98.12 99 ASP A C 1
ATOM 760 O O . ASP A 1 99 ? -5.922 -2.831 -8.288 1.00 98.12 99 ASP A O 1
ATOM 764 N N . GLY A 1 100 ? -4.970 -1.792 -6.553 1.00 95.81 100 GLY A N 1
ATOM 765 C CA . GLY A 1 100 ? -5.867 -2.420 -5.585 1.00 95.81 100 GLY A CA 1
ATOM 766 C C . GLY A 1 100 ? -5.497 -2.199 -4.125 1.00 95.81 100 GLY A C 1
ATOM 767 O O . GLY A 1 100 ? -4.520 -1.522 -3.803 1.00 95.81 100 GLY A O 1
ATOM 768 N N . ASP A 1 101 ? -6.307 -2.780 -3.240 1.00 95.88 101 ASP A N 1
ATOM 769 C CA . ASP A 1 101 ? -6.044 -2.837 -1.804 1.00 95.88 101 ASP A CA 1
ATOM 770 C C . ASP A 1 101 ? -5.523 -4.233 -1.446 1.00 95.88 101 ASP A C 1
ATOM 772 O O . ASP A 1 101 ? -6.183 -5.230 -1.723 1.00 95.88 101 ASP A O 1
ATOM 776 N N . TYR A 1 102 ? -4.362 -4.281 -0.799 1.00 97.12 102 TYR A N 1
ATOM 777 C CA . TYR A 1 102 ? -3.617 -5.494 -0.472 1.00 97.12 102 TYR A CA 1
ATOM 778 C C . TYR A 1 102 ? -3.257 -5.512 1.011 1.00 97.12 102 TYR A C 1
ATOM 780 O O . TYR A 1 102 ? -3.092 -4.466 1.642 1.00 97.12 102 TYR A O 1
ATOM 788 N N . THR A 1 103 ? -3.091 -6.694 1.587 1.00 97.00 103 THR A N 1
ATOM 789 C CA . THR A 1 103 ? -2.696 -6.887 2.981 1.00 97.00 103 THR A CA 1
ATOM 790 C C . THR A 1 103 ? -1.261 -7.388 3.050 1.00 97.00 103 THR A C 1
ATOM 792 O O . THR A 1 103 ? -0.908 -8.397 2.452 1.00 97.00 103 THR A O 1
ATOM 795 N N . ILE A 1 104 ? -0.418 -6.711 3.829 1.00 97.75 104 ILE A N 1
ATOM 796 C CA . ILE A 1 104 ? 0.947 -7.178 4.088 1.00 97.75 104 ILE A CA 1
ATOM 797 C C . ILE A 1 104 ? 0.889 -8.426 4.974 1.00 97.75 104 ILE A C 1
ATOM 799 O O . ILE A 1 104 ? 0.321 -8.382 6.069 1.00 97.75 104 ILE A O 1
ATOM 803 N N . GLY A 1 105 ? 1.503 -9.517 4.518 1.00 96.19 105 GLY A N 1
ATOM 804 C CA . GLY A 1 105 ? 1.537 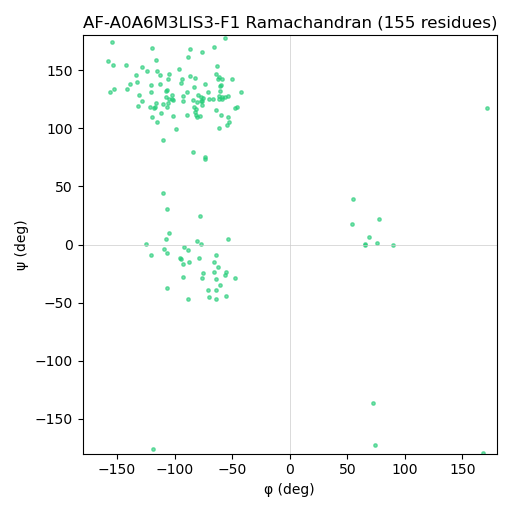-10.792 5.227 1.00 96.19 105 GLY A CA 1
ATOM 805 C C . GLY A 1 105 ? 2.326 -10.741 6.539 1.00 96.19 105 GLY A C 1
ATOM 806 O O . GLY A 1 105 ? 3.045 -9.780 6.844 1.00 96.19 105 GLY A O 1
ATOM 807 N N . ASP A 1 106 ? 2.213 -11.806 7.332 1.00 93.31 106 ASP A N 1
ATOM 808 C CA . ASP A 1 106 ? 2.996 -11.963 8.559 1.00 93.31 106 ASP A CA 1
ATOM 809 C C . ASP A 1 106 ? 4.495 -11.984 8.245 1.00 93.31 106 ASP A C 1
ATOM 811 O O . ASP A 1 106 ? 4.945 -12.674 7.334 1.00 93.31 106 ASP A O 1
ATOM 815 N N . LEU A 1 107 ? 5.279 -11.198 8.996 1.00 90.44 107 LEU A N 1
ATOM 816 C CA . LEU A 1 107 ? 6.706 -10.957 8.721 1.00 90.44 107 LEU A CA 1
ATOM 817 C C . LEU A 1 107 ? 6.985 -10.442 7.292 1.00 90.44 107 LEU A C 1
ATOM 819 O O . LEU A 1 107 ? 8.129 -10.456 6.842 1.00 90.44 107 LEU A O 1
ATOM 823 N N . GLY A 1 108 ? 5.962 -9.939 6.597 1.00 91.38 108 GLY A N 1
ATOM 824 C CA . GLY A 1 108 ? 6.005 -9.600 5.180 1.00 91.38 108 GLY A CA 1
ATOM 825 C C . GLY A 1 108 ? 6.693 -8.281 4.853 1.00 91.38 108 GLY A C 1
ATOM 826 O O . GLY A 1 108 ? 6.378 -7.689 3.834 1.00 91.38 108 GLY A O 1
ATOM 827 N N . VAL A 1 109 ? 7.604 -7.778 5.691 1.00 96.88 109 VAL A N 1
ATOM 828 C CA . VAL A 1 109 ? 8.371 -6.562 5.381 1.00 96.88 109 VAL A CA 1
ATOM 829 C C . VAL A 1 109 ? 9.846 -6.794 5.649 1.00 96.88 109 VAL A C 1
ATOM 831 O O . VAL A 1 109 ? 10.274 -7.016 6.781 1.00 96.88 109 VAL A O 1
ATOM 834 N N . THR A 1 110 ? 10.642 -6.662 4.597 1.00 96.94 110 THR A N 1
ATOM 835 C CA . THR A 1 110 ? 12.096 -6.531 4.671 1.00 96.94 110 THR A CA 1
ATOM 836 C C . THR A 1 110 ? 12.513 -5.184 4.079 1.00 96.94 110 THR A C 1
ATOM 838 O O . THR A 1 110 ? 11.677 -4.359 3.711 1.00 96.94 110 THR A O 1
ATOM 841 N N . ARG A 1 111 ? 13.820 -4.911 3.97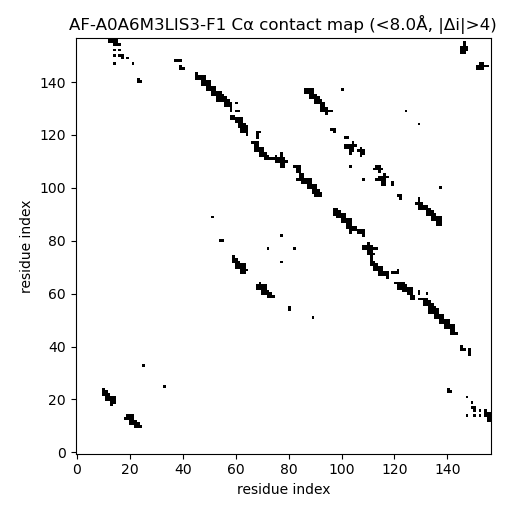8 1.00 96.19 111 ARG A N 1
ATOM 842 C CA . ARG A 1 111 ? 14.275 -3.670 3.329 1.00 96.19 111 ARG A CA 1
ATOM 843 C C . ARG A 1 111 ? 13.898 -3.631 1.845 1.00 96.19 111 ARG A C 1
ATOM 845 O O . ARG A 1 111 ? 13.522 -2.570 1.370 1.00 96.19 111 ARG A O 1
ATOM 852 N N . GLY A 1 112 ? 13.997 -4.762 1.146 1.00 97.31 112 GLY A N 1
ATOM 853 C CA . GLY A 1 112 ? 13.798 -4.845 -0.304 1.00 97.31 112 GLY A CA 1
ATOM 854 C C . GLY A 1 112 ? 12.500 -5.502 -0.740 1.00 97.31 112 GLY A C 1
ATOM 855 O O . GLY A 1 112 ? 12.219 -5.479 -1.926 1.00 97.31 112 GLY A O 1
ATOM 856 N N . GLN A 1 113 ? 11.721 -6.075 0.179 1.00 98.38 113 GLN A N 1
ATO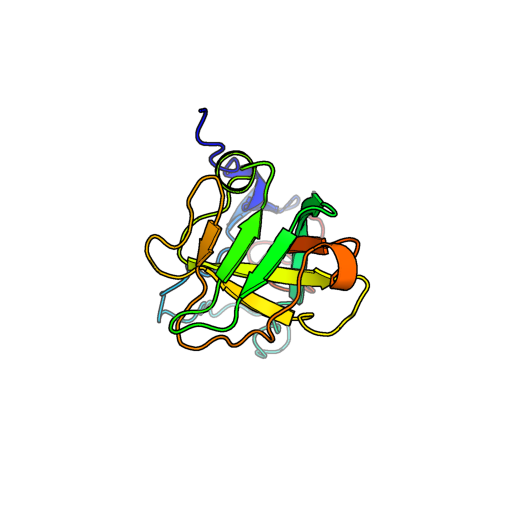M 857 C CA . GLN A 1 113 ? 10.529 -6.841 -0.177 1.00 98.38 113 GLN A CA 1
ATOM 858 C C . GLN A 1 113 ? 9.352 -6.556 0.757 1.00 98.38 113 GLN A C 1
ATOM 860 O O . GLN A 1 113 ? 9.539 -6.494 1.976 1.00 98.38 113 GLN A O 1
ATOM 865 N N . ILE A 1 114 ? 8.157 -6.429 0.177 1.00 98.56 114 ILE A N 1
ATOM 866 C CA . ILE A 1 114 ? 6.878 -6.531 0.884 1.00 98.56 114 ILE A CA 1
ATOM 867 C C . ILE A 1 114 ? 6.194 -7.807 0.406 1.00 98.56 114 ILE A C 1
ATOM 869 O O . ILE A 1 114 ? 5.804 -7.889 -0.751 1.00 98.56 114 ILE A O 1
ATOM 873 N N . THR A 1 115 ? 6.048 -8.785 1.289 1.00 98.44 115 THR A N 1
ATOM 874 C CA . THR A 1 115 ? 5.291 -10.010 1.030 1.00 98.44 115 THR A CA 1
ATOM 875 C C . THR A 1 115 ? 3.835 -9.800 1.420 1.00 98.44 115 THR A C 1
ATOM 877 O O . THR A 1 115 ? 3.549 -9.302 2.514 1.00 98.44 115 THR A O 1
ATOM 880 N N . LEU A 1 116 ? 2.918 -10.170 0.536 1.00 98.31 116 LEU A N 1
ATOM 881 C CA . LEU A 1 116 ? 1.483 -10.034 0.740 1.00 98.31 116 LEU A CA 1
ATOM 882 C C . LEU A 1 116 ? 0.896 -11.237 1.487 1.00 98.31 116 LEU A C 1
ATOM 884 O O . LEU A 1 116 ? 1.552 -12.254 1.722 1.00 98.31 116 LEU A O 1
ATOM 888 N N . SER A 1 117 ? -0.350 -11.088 1.922 1.00 97.69 117 SER A N 1
ATOM 889 C CA . SER A 1 117 ? -1.163 -12.188 2.423 1.00 97.69 117 SER A CA 1
ATOM 890 C C . SER A 1 117 ? -1.429 -13.192 1.302 1.00 97.69 117 SER A C 1
ATOM 892 O O . SER A 1 117 ? -1.652 -12.803 0.165 1.00 97.69 117 SER A O 1
ATOM 894 N N . THR A 1 118 ? -1.527 -14.483 1.627 1.00 96.81 118 THR A N 1
ATOM 895 C CA . THR A 1 118 ? -1.882 -15.544 0.659 1.00 96.81 118 THR A CA 1
ATOM 896 C C . THR A 1 118 ? -3.295 -15.406 0.075 1.00 96.81 118 THR A C 1
ATOM 898 O O . THR A 1 118 ? -3.691 -16.203 -0.766 1.00 96.81 118 THR A O 1
ATOM 901 N N . ALA A 1 119 ? -4.109 -14.492 0.611 1.00 96.06 119 ALA A N 1
ATOM 902 C CA . ALA A 1 119 ? -5.447 -14.193 0.101 1.00 96.06 119 ALA A CA 1
ATOM 903 C C . ALA A 1 119 ? -5.442 -13.123 -1.001 1.00 96.06 119 ALA A C 1
ATOM 905 O O . ALA A 1 119 ? -6.455 -12.954 -1.676 1.00 96.06 119 ALA A O 1
ATOM 906 N N . ASP A 1 120 ? -4.335 -12.398 -1.136 1.00 97.44 120 ASP A N 1
ATOM 907 C CA . ASP A 1 120 ? -4.151 -11.373 -2.147 1.00 97.44 120 ASP A CA 1
ATOM 908 C C . ASP A 1 120 ? -3.403 -11.961 -3.350 1.00 97.44 120 ASP A C 1
ATOM 910 O O . ASP A 1 120 ? -2.617 -12.891 -3.180 1.00 97.44 120 ASP A O 1
ATOM 914 N N . SER A 1 121 ? -3.658 -11.420 -4.546 1.00 97.44 121 SER A N 1
ATOM 915 C CA . SER A 1 121 ? -3.025 -11.863 -5.795 1.00 97.44 121 SER A CA 1
ATOM 916 C C . SER A 1 121 ? -2.508 -10.688 -6.634 1.00 97.44 121 SER A C 1
ATOM 918 O O . SER A 1 121 ? -3.214 -9.685 -6.773 1.00 97.44 121 SER A O 1
ATOM 920 N N . LEU A 1 122 ? -1.336 -10.832 -7.241 1.00 97.81 122 LEU A N 1
ATOM 921 C CA . LEU A 1 122 ? -0.661 -9.909 -8.144 1.00 97.81 122 LEU A CA 1
ATOM 922 C C . LEU A 1 122 ? -0.345 -10.606 -9.468 1.00 97.81 122 LEU A C 1
ATOM 924 O O . LEU A 1 122 ? -0.022 -11.788 -9.503 1.00 97.81 122 LEU A O 1
ATOM 928 N N . ASP A 1 123 ? -0.330 -9.834 -10.548 1.00 98.44 123 ASP A N 1
ATOM 929 C CA . ASP A 1 123 ? 0.311 -10.246 -11.792 1.00 98.44 123 ASP A CA 1
ATOM 930 C C . ASP A 1 123 ? 1.802 -9.869 -11.757 1.00 98.44 123 ASP A C 1
ATOM 932 O O . ASP A 1 123 ? 2.196 -8.819 -11.236 1.00 98.44 123 ASP A O 1
ATOM 936 N N . THR A 1 124 ? 2.662 -10.697 -12.353 1.00 98.50 124 THR A N 1
ATOM 937 C CA . THR A 1 124 ? 4.095 -10.374 -12.460 1.00 98.50 124 THR A CA 1
ATOM 938 C C . THR A 1 124 ? 4.321 -9.165 -13.371 1.00 98.50 124 THR A C 1
ATOM 940 O O . THR A 1 124 ? 3.968 -9.188 -14.549 1.00 98.50 124 THR A O 1
ATOM 943 N N . GLU A 1 125 ? 5.016 -8.150 -12.858 1.00 98.44 125 GLU A N 1
ATOM 944 C CA . GLU A 1 125 ? 5.433 -6.961 -13.607 1.00 98.44 125 GLU A CA 1
ATOM 945 C C . GLU A 1 125 ? 6.839 -6.526 -13.175 1.00 98.44 125 GLU A C 1
ATOM 947 O O . GLU A 1 125 ? 7.138 -6.417 -11.984 1.00 98.44 125 GLU A O 1
ATOM 952 N N . ASP A 1 126 ? 7.719 -6.222 -14.132 1.00 98.69 126 ASP A N 1
ATOM 953 C CA . ASP A 1 126 ? 8.980 -5.554 -13.811 1.00 98.69 126 ASP A CA 1
ATOM 954 C C . ASP A 1 126 ? 8.767 -4.055 -13.522 1.00 98.69 126 ASP A C 1
ATOM 956 O O . ASP A 1 126 ? 7.720 -3.475 -13.818 1.00 98.69 126 ASP A O 1
ATOM 960 N N . ALA A 1 127 ? 9.776 -3.407 -12.934 1.00 98.31 127 ALA A N 1
ATOM 961 C CA . ALA A 1 127 ? 9.663 -2.005 -12.532 1.00 98.31 127 ALA A CA 1
ATOM 962 C C . ALA A 1 127 ? 9.467 -1.040 -13.716 1.00 98.31 127 ALA A C 1
ATOM 964 O O . ALA A 1 127 ? 8.824 -0.002 -13.577 1.00 98.31 127 ALA A O 1
ATOM 965 N N . ALA A 1 128 ? 10.001 -1.381 -14.893 1.00 98.31 128 ALA A N 1
ATOM 966 C CA . ALA A 1 128 ? 9.835 -0.562 -16.089 1.00 98.31 128 ALA A CA 1
ATOM 967 C C . ALA A 1 128 ? 8.392 -0.616 -16.614 1.00 98.31 128 ALA A C 1
ATOM 969 O O . ALA A 1 128 ? 7.860 0.411 -17.031 1.00 98.31 128 ALA A O 1
ATOM 970 N N . THR A 1 129 ? 7.772 -1.796 -16.568 1.00 98.44 129 THR A N 1
ATOM 971 C CA . THR A 1 129 ? 6.387 -2.039 -16.982 1.00 98.44 129 THR A CA 1
ATOM 972 C C . THR A 1 129 ? 5.407 -1.398 -16.006 1.00 98.44 129 THR A C 1
ATOM 974 O O . THR A 1 129 ? 4.499 -0.697 -16.444 1.00 98.44 129 THR A O 1
ATOM 977 N N . ALA A 1 130 ? 5.637 -1.552 -14.698 1.00 98.06 130 ALA A N 1
ATOM 978 C CA . ALA A 1 130 ? 4.822 -0.936 -13.650 1.00 98.06 130 ALA A CA 1
ATOM 979 C C . ALA A 1 130 ? 4.807 0.607 -13.708 1.00 98.06 130 ALA A C 1
ATOM 981 O O . ALA A 1 130 ? 3.795 1.251 -13.405 1.00 98.06 130 ALA A O 1
ATOM 982 N N . GLY A 1 131 ? 5.934 1.215 -14.098 1.00 98.38 131 GLY A N 1
ATOM 983 C CA . GLY A 1 131 ? 6.105 2.664 -14.148 1.00 98.38 131 GLY A CA 1
ATOM 984 C C . GLY A 1 131 ? 6.210 3.282 -12.752 1.00 98.38 131 GLY A C 1
ATOM 985 O O . GLY A 1 131 ? 6.931 2.778 -11.893 1.00 98.38 131 GLY A O 1
ATOM 986 N N . THR A 1 132 ? 5.527 4.405 -12.518 1.00 98.44 132 THR A N 1
ATOM 987 C CA . THR A 1 132 ? 5.444 4.993 -11.173 1.00 98.44 132 THR A CA 1
ATOM 988 C C . THR A 1 132 ? 4.456 4.199 -10.330 1.00 98.44 132 THR A C 1
ATOM 990 O O . THR A 1 132 ? 3.296 4.076 -10.714 1.00 98.44 132 THR A O 1
ATOM 993 N N . VAL A 1 133 ? 4.917 3.703 -9.182 1.00 98.56 133 VAL A N 1
ATOM 994 C CA . VAL A 1 133 ? 4.130 2.980 -8.181 1.00 98.56 133 VAL A CA 1
ATOM 995 C C . VAL A 1 133 ? 3.978 3.851 -6.938 1.00 98.56 133 VAL A C 1
ATOM 997 O O . VAL A 1 133 ? 4.970 4.205 -6.296 1.00 98.56 133 VAL A O 1
ATOM 1000 N N . THR A 1 134 ? 2.735 4.148 -6.574 1.00 98.12 134 THR A N 1
ATOM 1001 C CA . THR A 1 134 ? 2.354 4.840 -5.343 1.00 98.12 134 THR A CA 1
ATOM 1002 C C . THR A 1 134 ? 1.723 3.840 -4.378 1.00 98.12 134 THR A C 1
ATOM 1004 O O . THR A 1 134 ? 0.681 3.251 -4.661 1.00 98.12 134 THR A O 1
ATOM 1007 N N . ILE A 1 135 ? 2.341 3.663 -3.210 1.00 97.75 135 ILE A N 1
ATOM 1008 C CA . ILE A 1 135 ? 1.834 2.838 -2.113 1.00 97.75 135 ILE A CA 1
ATOM 1009 C C . ILE A 1 135 ? 1.320 3.753 -1.003 1.00 97.75 135 ILE A C 1
ATOM 1011 O O . ILE A 1 135 ? 2.063 4.551 -0.419 1.00 97.75 135 ILE A O 1
ATOM 1015 N N . SER A 1 136 ? 0.044 3.599 -0.671 1.00 94.88 136 SER A N 1
ATOM 101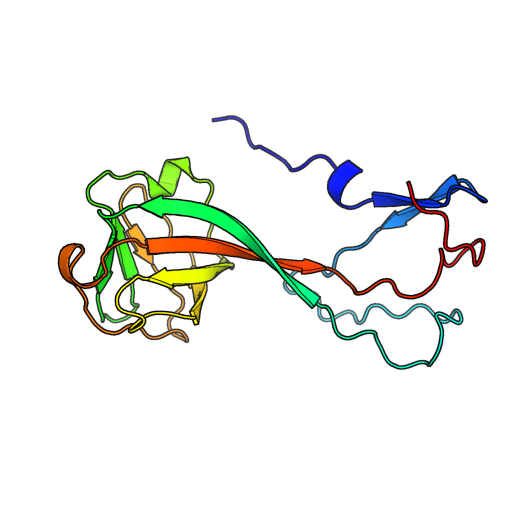6 C CA . SER A 1 136 ? -0.628 4.327 0.404 1.00 94.88 136 SER A CA 1
ATOM 1017 C C . SER A 1 136 ? -1.073 3.380 1.508 1.00 94.88 136 SER A C 1
ATOM 1019 O O . SER A 1 136 ? -1.441 2.242 1.246 1.00 94.88 136 SER A O 1
ATOM 1021 N N . ARG A 1 137 ? -1.119 3.838 2.756 1.00 92.50 137 ARG A N 1
ATOM 1022 C CA . ARG A 1 137 ? -1.797 3.101 3.826 1.00 92.50 137 ARG A CA 1
ATOM 1023 C C . ARG A 1 137 ? -3.294 3.331 3.739 1.00 92.50 137 ARG A C 1
ATOM 1025 O O . ARG A 1 137 ? -3.732 4.480 3.799 1.00 92.50 137 ARG A O 1
ATOM 1032 N N . VAL A 1 138 ? -4.076 2.257 3.732 1.00 85.56 138 VAL A N 1
ATOM 1033 C CA . VAL A 1 138 ? -5.528 2.361 3.894 1.00 85.56 138 VAL A CA 1
ATOM 1034 C C . VAL A 1 138 ? -5.850 2.597 5.369 1.00 85.56 138 VAL A C 1
ATOM 1036 O O . VAL A 1 138 ? -5.453 1.844 6.263 1.00 85.56 138 VAL A O 1
ATOM 1039 N N . ILE A 1 139 ? -6.560 3.688 5.638 1.00 80.62 139 ILE A N 1
ATOM 1040 C CA . ILE A 1 139 ? -7.014 4.099 6.961 1.00 80.62 139 ILE A CA 1
ATOM 1041 C C . ILE A 1 139 ? -8.532 4.207 6.916 1.00 80.62 139 ILE A C 1
ATOM 1043 O O . ILE A 1 139 ? -9.100 5.035 6.208 1.00 80.62 139 ILE A O 1
ATOM 1047 N N . TYR A 1 140 ? -9.198 3.403 7.733 1.00 66.81 140 TYR A N 1
ATOM 1048 C CA . TYR A 1 140 ? -10.632 3.528 7.944 1.00 66.81 140 TYR A CA 1
ATOM 1049 C C . TYR A 1 140 ? -10.882 4.618 8.980 1.00 66.81 140 TYR A C 1
ATOM 1051 O O . TYR A 1 140 ? -10.527 4.461 10.152 1.00 66.81 140 TYR A O 1
ATOM 1059 N N . SER A 1 141 ? -11.504 5.719 8.558 1.00 54.38 141 SER A N 1
ATOM 1060 C CA . SER A 1 141 ? -11.993 6.732 9.493 1.00 54.38 141 SER A CA 1
ATOM 1061 C C . SER A 1 141 ? -13.518 6.666 9.556 1.00 54.38 141 SER A C 1
ATOM 1063 O O . SER A 1 141 ? -14.181 6.645 8.519 1.00 54.38 141 SER A O 1
ATOM 1065 N N . PRO A 1 142 ? -14.123 6.643 10.757 1.00 49.34 142 PRO A N 1
ATOM 1066 C CA . PRO A 1 142 ? -15.571 6.707 10.868 1.00 49.34 142 PRO A CA 1
ATOM 1067 C C . PRO A 1 142 ? -16.058 8.028 10.285 1.00 49.34 142 PRO A C 1
ATOM 1069 O O . PRO A 1 142 ? -15.592 9.087 10.734 1.00 49.34 142 PRO A O 1
ATOM 1072 N N . ASN A 1 143 ? -17.020 7.965 9.366 1.00 46.44 143 ASN A N 1
ATOM 1073 C CA . ASN A 1 143 ? -17.757 9.141 8.934 1.00 46.44 143 ASN A CA 1
ATOM 1074 C C . ASN A 1 143 ? -18.455 9.740 10.171 1.00 46.44 143 ASN A C 1
ATOM 1076 O O . ASN A 1 143 ? -19.303 9.097 10.792 1.00 46.44 143 ASN A O 1
ATOM 1080 N N . ILE A 1 144 ? -18.020 10.926 10.611 1.00 50.72 144 ILE A N 1
ATOM 1081 C CA . ILE A 1 144 ? -18.780 11.706 11.590 1.00 50.72 144 ILE A CA 1
ATOM 1082 C C . ILE A 1 144 ? -19.556 12.750 10.816 1.00 50.72 144 ILE A C 1
ATOM 1084 O O . ILE A 1 144 ? -19.028 13.789 10.438 1.00 50.72 144 ILE A O 1
ATOM 1088 N N . SER A 1 145 ? -20.827 12.443 10.604 1.00 49.34 145 SER A N 1
ATOM 1089 C CA . SER A 1 145 ? -21.809 13.374 10.064 1.00 49.34 145 SER A CA 1
ATOM 1090 C C . SER A 1 145 ? -22.612 14.080 11.167 1.00 49.34 145 SER A C 1
ATOM 1092 O O . SER A 1 145 ? -23.292 15.063 10.886 1.00 49.34 145 SER A O 1
ATOM 1094 N N . ALA A 1 146 ? -22.515 13.628 12.428 1.00 50.91 146 ALA A N 1
ATOM 1095 C CA . ALA A 1 146 ? -23.251 14.177 13.570 1.00 50.91 146 ALA A CA 1
ATOM 1096 C C . ALA A 1 146 ? -22.355 14.397 14.804 1.00 50.91 146 ALA A C 1
ATOM 1098 O O . ALA A 1 146 ? -21.401 13.657 15.036 1.00 50.91 146 ALA A O 1
ATOM 1099 N N . GLY A 1 147 ? -22.667 15.450 15.569 1.00 51.75 147 GLY A N 1
ATOM 1100 C CA . GLY A 1 147 ? -21.842 16.031 16.632 1.00 51.75 147 GLY A CA 1
ATOM 1101 C C . GLY A 1 147 ? -21.404 15.096 17.764 1.00 51.75 147 GLY A C 1
ATOM 1102 O O . GLY A 1 147 ? -21.732 13.916 17.822 1.00 51.75 147 GLY A O 1
ATOM 1103 N N . CYS A 1 148 ? -20.621 15.629 18.705 1.00 51.59 148 CYS A N 1
ATOM 1104 C CA . CYS A 1 148 ? -20.106 14.820 19.809 1.00 51.59 148 CYS A CA 1
ATOM 1105 C C . CYS A 1 148 ? -21.244 14.210 20.658 1.00 51.59 148 CYS A C 1
ATOM 1107 O O . CYS A 1 148 ? -22.158 14.935 21.047 1.00 51.59 148 CYS A O 1
ATOM 1109 N N . PRO A 1 149 ? -21.139 12.925 21.054 1.00 50.19 149 PRO A N 1
ATOM 1110 C CA . PRO A 1 149 ? -22.188 12.202 21.783 1.00 50.19 149 PRO A CA 1
ATOM 1111 C C . PRO A 1 149 ? -22.653 12.823 23.08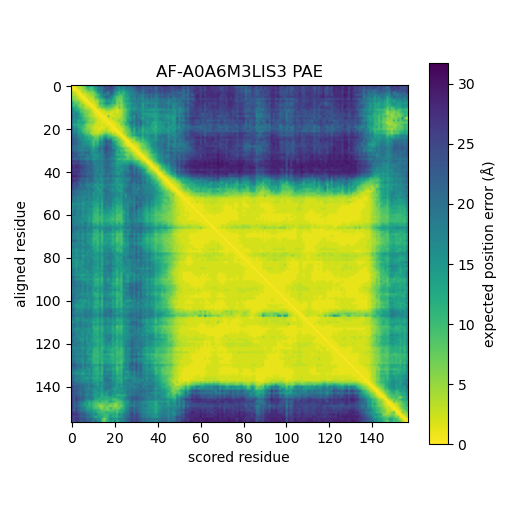6 1.00 50.19 149 PRO A C 1
ATOM 1113 O O . PRO A 1 149 ? -23.731 12.521 23.578 1.00 50.19 149 PRO A O 1
ATOM 1116 N N . PHE A 1 150 ? -21.770 13.590 23.711 1.00 50.34 150 PHE A N 1
ATOM 1117 C CA . PHE A 1 150 ? -21.981 14.093 25.057 1.00 50.34 150 PHE A CA 1
ATOM 1118 C C . PHE A 1 150 ? -22.638 15.476 25.044 1.00 50.34 150 PHE A C 1
ATOM 1120 O O . PHE A 1 150 ? -23.321 15.850 25.988 1.00 50.34 150 PHE A O 1
ATOM 1127 N N . CYS A 1 151 ? -22.411 16.247 23.976 1.00 50.25 151 CYS A N 1
ATOM 1128 C CA . CYS A 1 151 ? -22.855 17.636 23.846 1.00 50.25 151 CYS A CA 1
ATOM 1129 C C . CYS A 1 151 ? -23.787 17.870 22.645 1.00 50.25 151 CYS A C 1
ATOM 1131 O O . CYS A 1 151 ? -24.287 18.979 22.492 1.00 50.25 151 CYS A O 1
ATOM 1133 N N . GLY A 1 152 ? -23.960 16.888 21.755 1.00 51.88 152 GLY A N 1
ATOM 1134 C CA . GLY A 1 152 ? -24.727 16.994 20.510 1.00 51.88 152 GLY A CA 1
ATOM 1135 C C . GLY A 1 152 ? -24.153 17.963 19.467 1.00 51.88 152 GLY A C 1
ATOM 1136 O O . GLY A 1 152 ? -24.740 18.130 18.403 1.00 51.88 152 GLY A O 1
ATOM 1137 N N . SER A 1 153 ? -23.021 18.628 19.734 1.00 55.38 153 SER A N 1
ATOM 1138 C CA . SER A 1 153 ? -22.543 19.730 18.893 1.00 55.38 153 SER A CA 1
ATOM 1139 C C . SER A 1 153 ? -21.540 19.288 17.823 1.00 55.38 153 SER A C 1
ATOM 1141 O O . SER A 1 153 ? -20.639 18.484 18.077 1.00 55.38 153 SER A O 1
ATOM 1143 N N . LEU A 1 154 ? -21.690 19.854 16.620 1.00 48.81 154 LEU A N 1
ATOM 1144 C CA . LEU A 1 154 ? -20.836 19.636 15.441 1.00 48.81 154 LEU A CA 1
ATOM 1145 C C . LEU A 1 154 ? -19.532 20.454 15.455 1.00 48.81 154 LEU A C 1
ATOM 1147 O O . LEU A 1 154 ? -18.760 20.416 14.504 1.00 48.81 154 LEU A O 1
ATOM 1151 N N . ALA A 1 155 ? -19.262 21.211 16.519 1.00 43.38 155 ALA A N 1
ATOM 1152 C CA . ALA A 1 155 ? -18.071 22.046 16.594 1.00 43.38 155 ALA A CA 1
ATOM 1153 C C . ALA A 1 155 ? -16.863 21.223 17.080 1.00 43.38 155 ALA A C 1
ATOM 1155 O O . ALA A 1 155 ? -16.504 21.274 18.261 1.00 43.38 155 ALA A O 1
ATOM 1156 N N . SER A 1 156 ? -16.239 20.451 16.189 1.00 41.66 156 SER A N 1
ATOM 1157 C CA . SER A 1 156 ? -14.885 19.922 16.406 1.00 41.66 156 SER A CA 1
ATOM 1158 C C . SER A 1 156 ? -13.835 20.979 16.039 1.00 41.66 156 SER A C 1
ATOM 1160 O O . SER A 1 156 ? -14.038 21.768 15.117 1.00 41.66 156 SER A O 1
ATOM 1162 N N . ARG A 1 157 ? -12.735 21.027 16.799 1.00 43.06 157 ARG A N 1
ATOM 1163 C CA . ARG A 1 157 ? -11.461 21.599 16.340 1.00 43.06 157 ARG A CA 1
ATOM 1164 C C . ARG A 1 157 ? -10.639 20.491 15.708 1.00 43.06 157 ARG A C 1
ATOM 1166 O O . ARG A 1 157 ? -10.759 19.356 16.223 1.00 43.06 157 ARG A O 1
#

Organism: NCBI:txid1070528

Foldseek 3Di:
DDPPPPPQVVQWWAAPPPRDTDGDDDDPPDPDPPDDPFPLDDPPQFQWDKDWAWQDKDLQWWWDFDQFTKIFGPVLQQVVSPDDAQFWKAKDFPLRQFGDIFGFHDVQDGSTMGTTDSVDGHDGGGSNNRGMMIITTIDGDGDRPWHDRVRRDPDID

Secondary structure (DSSP, 8-state):
-------GGGTEEEBTTT--EEE--PPTT--------S--SSSSPPPPEEEEEEEEEES-EEEE--SS-EEEETT--GGGTT--TT-EEEEEESS-TT-EEEEEEEEEE-SSEEEEPTT-----B-HHHH-SEEEEEEEEE----S--TTT----B-

Sequence (157 aa):
MIDYVKPRSQYTYRCKVCGFECRKSLIPGSSVPVTKTGDYGSNGTPAPETFADEMYEATTISFTDADPDYLSDSLYRFGEKGFAPGMTIRIATTSTTNDGDYTIGDLGVTRGQITLSTADSLDTEDAATAGTVTISRVIYSPNISAGCPFCGSLASR